Protein AF-S1PK53-F1 (afdb_monomer_lite)

Organism: NCBI:txid1181728

Structure (mmCIF, N/CA/C/O backbone):
data_AF-S1PK53-F1
#
_entry.id   AF-S1PK53-F1
#
loop_
_atom_site.group_PDB
_atom_site.id
_atom_site.type_symbol
_atom_site.label_atom_id
_atom_site.label_alt_id
_atom_site.label_comp_id
_atom_site.label_asym_id
_atom_site.label_entity_id
_atom_site.label_seq_id
_atom_site.pdbx_PDB_ins_code
_atom_site.Cartn_x
_atom_site.Cartn_y
_atom_site.Cartn_z
_atom_site.occupancy
_atom_site.B_iso_or_equiv
_atom_site.auth_seq_id
_atom_site.auth_comp_id
_atom_site.auth_asym_id
_atom_site.auth_atom_id
_atom_site.pdbx_PDB_model_num
ATOM 1 N N . MET A 1 1 ? 10.524 -10.193 3.933 1.00 47.81 1 MET A N 1
ATOM 2 C CA . MET A 1 1 ? 9.452 -10.862 4.706 1.00 47.81 1 MET A CA 1
ATOM 3 C C . MET A 1 1 ? 9.135 -10.209 6.056 1.00 47.81 1 MET A C 1
ATOM 5 O O . MET A 1 1 ? 7.960 -9.997 6.305 1.00 47.81 1 MET A O 1
ATOM 9 N N . HIS A 1 2 ? 10.106 -9.825 6.901 1.00 53.47 2 HIS A N 1
ATOM 10 C CA . HIS A 1 2 ? 9.818 -9.292 8.254 1.00 53.47 2 HIS A CA 1
ATOM 11 C C . HIS A 1 2 ? 8.868 -8.075 8.320 1.00 53.47 2 HIS A C 1
ATOM 13 O O . HIS A 1 2 ? 8.019 -8.019 9.203 1.00 53.47 2 HIS A O 1
ATOM 19 N N . ASN A 1 3 ? 8.934 -7.139 7.364 1.00 61.03 3 ASN A N 1
ATOM 20 C CA . ASN A 1 3 ? 8.052 -5.959 7.367 1.00 61.03 3 ASN A CA 1
ATOM 21 C C . ASN A 1 3 ? 6.576 -6.274 7.061 1.00 61.03 3 ASN A C 1
ATOM 23 O O . ASN A 1 3 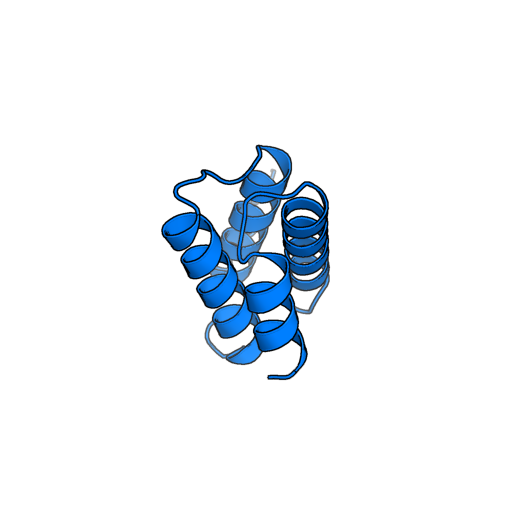? 5.706 -5.486 7.412 1.00 61.03 3 ASN A O 1
ATOM 27 N N . LEU A 1 4 ? 6.285 -7.405 6.409 1.00 65.44 4 LEU A N 1
ATOM 28 C CA . LEU A 1 4 ? 4.927 -7.760 5.982 1.00 65.44 4 LEU A CA 1
ATOM 29 C C . LEU A 1 4 ? 4.101 -8.359 7.123 1.00 65.44 4 LEU A C 1
ATOM 31 O O . LEU A 1 4 ? 2.965 -7.949 7.330 1.00 65.44 4 LEU A O 1
ATOM 35 N N . ILE A 1 5 ? 4.702 -9.260 7.904 1.00 70.19 5 ILE A N 1
ATOM 36 C CA . ILE A 1 5 ? 4.067 -9.867 9.086 1.00 70.19 5 ILE A CA 1
ATOM 37 C C . ILE A 1 5 ? 3.734 -8.785 10.122 1.00 70.19 5 ILE A C 1
ATOM 39 O O . ILE A 1 5 ? 2.662 -8.792 10.722 1.00 70.19 5 ILE A O 1
ATOM 43 N N . LEU A 1 6 ? 4.633 -7.811 10.293 1.00 70.94 6 LEU A N 1
ATOM 44 C CA . LEU A 1 6 ? 4.400 -6.674 11.179 1.00 70.94 6 LEU A CA 1
ATOM 45 C C . LEU A 1 6 ? 3.199 -5.834 10.714 1.00 70.94 6 LEU A C 1
ATOM 47 O O . LEU A 1 6 ? 2.369 -5.448 11.534 1.00 70.94 6 LEU A O 1
ATOM 51 N N . LEU A 1 7 ? 3.085 -5.581 9.406 1.00 71.75 7 LEU A N 1
ATOM 52 C CA . LEU A 1 7 ? 1.994 -4.790 8.842 1.00 71.75 7 LEU A CA 1
ATOM 53 C C . LEU A 1 7 ? 0.641 -5.501 8.989 1.00 71.75 7 LEU A C 1
ATOM 55 O O . LEU A 1 7 ? -0.329 -4.861 9.381 1.00 71.75 7 LEU A O 1
ATOM 59 N N . GLU A 1 8 ? 0.576 -6.814 8.747 1.00 73.25 8 GLU A N 1
ATOM 60 C CA . GLU A 1 8 ? -0.650 -7.592 8.976 1.00 73.25 8 GLU A CA 1
ATOM 61 C C . GLU A 1 8 ? -1.078 -7.581 10.454 1.00 73.25 8 GLU A C 1
ATOM 63 O O . GLU A 1 8 ? -2.264 -7.414 10.735 1.00 73.25 8 GLU A O 1
ATOM 68 N N . ASN A 1 9 ? -0.132 -7.677 11.396 1.00 77.19 9 ASN A N 1
ATOM 69 C CA . ASN A 1 9 ? -0.431 -7.631 12.832 1.00 77.19 9 ASN A CA 1
ATOM 70 C C . ASN A 1 9 ? -0.923 -6.250 13.294 1.00 77.19 9 ASN A C 1
ATOM 72 O O . ASN A 1 9 ? -1.878 -6.154 14.062 1.00 77.19 9 ASN A O 1
ATOM 76 N N . ILE A 1 10 ? -0.311 -5.165 12.810 1.00 78.75 10 ILE A N 1
ATOM 77 C CA . ILE A 1 10 ? -0.753 -3.795 13.129 1.00 78.75 10 ILE A CA 1
ATOM 78 C C . ILE A 1 10 ? -2.136 -3.518 12.517 1.00 78.75 10 ILE A C 1
ATOM 80 O O . ILE A 1 10 ? -2.948 -2.792 13.093 1.00 78.75 10 ILE A O 1
ATOM 84 N N . CYS A 1 11 ? -2.418 -4.118 11.362 1.00 84.25 11 CYS A N 1
ATOM 85 C CA . CYS A 1 11 ? -3.654 -3.943 10.612 1.00 84.25 11 CYS A CA 1
ATOM 86 C C . CYS A 1 11 ? -4.696 -5.049 10.843 1.00 84.25 11 CYS A C 1
ATOM 88 O O . CYS A 1 11 ? -5.537 -5.278 9.975 1.00 84.25 11 CYS A O 1
ATOM 90 N N . MET A 1 12 ? -4.700 -5.708 12.010 1.00 80.06 12 MET A N 1
ATOM 91 C CA . MET A 1 12 ? -5.794 -6.620 12.388 1.00 80.06 12 MET A CA 1
ATOM 92 C C . MET A 1 12 ? -7.139 -5.892 12.541 1.00 80.06 12 MET A C 1
ATOM 94 O O . MET A 1 12 ? -8.194 -6.489 12.347 1.00 80.06 12 MET A O 1
ATOM 98 N N . GLN A 1 13 ? -7.104 -4.602 12.882 1.00 76.06 13 GLN A N 1
ATOM 99 C CA . GLN A 1 13 ? -8.267 -3.718 12.951 1.00 76.06 13 GLN A CA 1
ATOM 100 C C . GLN A 1 13 ? -7.945 -2.378 12.284 1.00 76.06 13 GLN A C 1
ATOM 102 O O . GLN A 1 13 ? -6.781 -1.996 12.133 1.00 76.06 13 GLN A O 1
ATOM 107 N N . LYS A 1 14 ? -8.988 -1.628 11.913 1.00 79.56 14 LYS A N 1
ATOM 108 C CA . LYS A 1 14 ? -8.845 -0.282 11.350 1.00 79.56 14 LYS A CA 1
ATOM 109 C C . LYS A 1 14 ? -8.434 0.712 12.444 1.00 79.56 14 LYS A C 1
ATOM 111 O O . LYS A 1 14 ? -9.280 1.364 13.050 1.00 79.56 14 LYS A O 1
ATOM 116 N N . THR A 1 15 ? -7.132 0.845 12.675 1.00 85.00 15 THR A N 1
ATOM 117 C CA . THR A 1 15 ? -6.554 1.815 13.616 1.00 85.00 15 THR A CA 1
ATOM 118 C C . THR A 1 15 ? -5.824 2.937 12.878 1.00 85.00 15 THR A C 1
ATOM 120 O O . THR A 1 15 ? -5.354 2.761 11.752 1.00 85.00 15 THR A O 1
ATOM 123 N N . ALA A 1 16 ? -5.676 4.098 13.525 1.00 84.88 16 ALA A N 1
ATOM 124 C CA . ALA A 1 16 ? -4.856 5.190 12.991 1.00 84.88 16 ALA A CA 1
ATOM 125 C C . ALA A 1 16 ? -3.397 4.748 12.763 1.00 84.88 16 ALA A C 1
ATOM 127 O O . ALA A 1 16 ? -2.771 5.137 11.780 1.00 84.88 16 ALA A O 1
ATOM 128 N N . GLN A 1 17 ? -2.882 3.871 13.632 1.00 86.56 17 GLN A N 1
ATOM 129 C CA . GLN A 1 17 ? -1.545 3.298 13.508 1.00 86.56 17 GLN A CA 1
ATOM 130 C C . GLN A 1 17 ? -1.408 2.437 12.245 1.00 86.56 17 GLN A C 1
ATOM 132 O O . GLN A 1 17 ? -0.443 2.605 11.501 1.00 86.56 17 GLN A O 1
ATOM 137 N N . CYS A 1 18 ? -2.390 1.580 11.948 1.00 87.88 18 CYS A N 1
ATOM 138 C CA . CYS A 1 18 ? -2.421 0.812 10.703 1.00 87.88 18 CYS A CA 1
ATOM 139 C C . CYS A 1 18 ? -2.380 1.728 9.469 1.00 87.88 18 CYS A C 1
ATOM 141 O O . CYS A 1 18 ? -1.518 1.560 8.605 1.00 87.88 18 CYS A O 1
ATOM 143 N N . MET A 1 19 ? -3.238 2.752 9.413 1.00 87.50 19 MET A N 1
ATOM 144 C CA . MET A 1 19 ? -3.291 3.665 8.261 1.00 87.50 19 MET A CA 1
ATOM 145 C C . MET A 1 19 ? -1.993 4.472 8.096 1.00 87.50 19 MET A C 1
ATOM 147 O O . MET A 1 19 ? -1.520 4.676 6.972 1.00 87.50 19 MET A O 1
ATOM 151 N N . ALA A 1 20 ? -1.358 4.876 9.200 1.00 88.12 20 ALA A N 1
ATOM 152 C CA . ALA A 1 20 ? -0.056 5.536 9.175 1.00 88.12 20 ALA A CA 1
ATOM 153 C C . ALA A 1 20 ? 1.048 4.611 8.631 1.00 88.12 20 ALA A C 1
ATOM 155 O O . ALA A 1 20 ? 1.831 5.028 7.776 1.00 88.12 20 ALA A O 1
ATOM 156 N N . HIS A 1 21 ? 1.077 3.343 9.052 1.00 87.88 21 HIS A N 1
ATOM 157 C CA . HIS A 1 21 ? 2.046 2.358 8.563 1.00 87.88 21 HIS A CA 1
ATOM 158 C C . HIS A 1 21 ? 1.850 2.002 7.086 1.00 87.88 21 HIS A C 1
ATOM 160 O O . HIS A 1 21 ? 2.837 1.860 6.357 1.00 87.88 21 HIS A O 1
ATOM 166 N N . ILE A 1 22 ? 0.603 1.910 6.618 1.00 89.44 22 ILE A N 1
ATOM 167 C CA . ILE A 1 22 ? 0.312 1.730 5.192 1.00 89.44 22 ILE A CA 1
ATOM 168 C C . ILE A 1 22 ? 0.838 2.934 4.402 1.00 89.44 22 ILE A C 1
ATOM 170 O O . ILE A 1 22 ? 1.575 2.762 3.433 1.00 89.44 22 ILE A O 1
ATOM 174 N N . THR A 1 23 ? 0.543 4.155 4.857 1.00 90.38 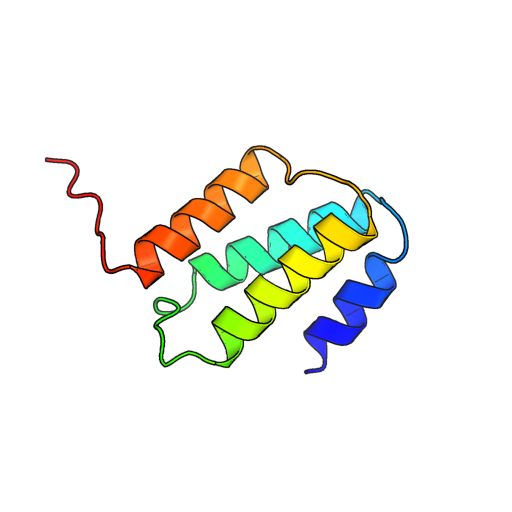23 THR A N 1
ATOM 175 C CA . THR A 1 23 ? 1.019 5.393 4.216 1.00 90.38 23 THR A CA 1
ATOM 176 C C . THR A 1 23 ? 2.544 5.472 4.177 1.00 90.38 23 THR A C 1
ATOM 178 O O . THR A 1 23 ? 3.120 5.837 3.153 1.00 90.38 23 THR A O 1
ATOM 181 N N . PHE A 1 24 ? 3.218 5.121 5.274 1.00 89.06 24 PHE A N 1
ATOM 182 C CA . PHE A 1 2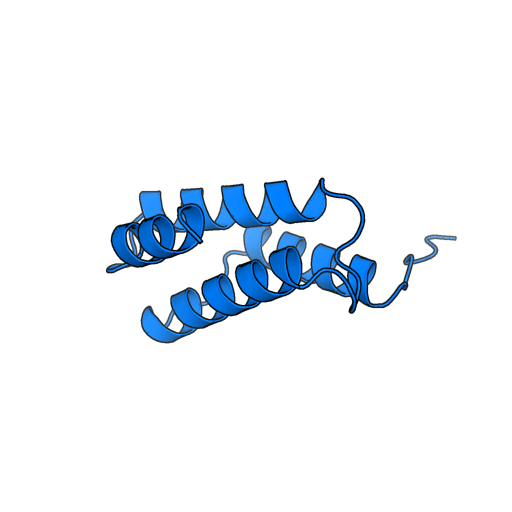4 ? 4.678 5.068 5.335 1.00 89.06 24 PHE A CA 1
ATOM 183 C C . PHE A 1 24 ? 5.246 4.066 4.324 1.00 89.06 24 PHE A C 1
ATOM 185 O O . PHE A 1 24 ? 6.168 4.390 3.577 1.00 89.06 24 PHE A O 1
ATOM 192 N N . THR A 1 25 ? 4.662 2.868 4.261 1.00 87.56 25 THR A N 1
ATOM 193 C CA . THR A 1 25 ? 5.108 1.811 3.347 1.00 87.56 25 THR A CA 1
ATOM 194 C C . THR A 1 25 ? 4.929 2.229 1.888 1.00 87.56 25 THR A C 1
ATOM 196 O O . THR A 1 25 ? 5.870 2.104 1.109 1.00 87.56 25 THR A O 1
ATOM 199 N N . LEU A 1 26 ? 3.772 2.797 1.531 1.00 88.88 26 LEU A N 1
ATOM 200 C CA . LEU A 1 26 ? 3.505 3.316 0.186 1.00 88.88 26 LEU A CA 1
ATOM 201 C C . LEU A 1 26 ? 4.494 4.421 -0.214 1.00 88.88 26 LEU A C 1
ATOM 203 O O . LEU A 1 26 ? 5.058 4.361 -1.301 1.00 88.88 26 LEU A O 1
ATOM 207 N N . ASN A 1 27 ? 4.778 5.381 0.675 1.00 88.81 27 ASN A N 1
ATOM 208 C CA . ASN A 1 27 ? 5.786 6.415 0.404 1.00 88.81 27 ASN A CA 1
ATOM 209 C C . ASN A 1 27 ? 7.172 5.807 0.162 1.00 88.81 27 ASN A C 1
ATOM 211 O O . ASN A 1 27 ? 7.849 6.154 -0.804 1.00 88.81 27 ASN A O 1
ATOM 215 N N . LYS A 1 28 ? 7.591 4.859 1.006 1.00 86.25 28 LYS A N 1
ATOM 216 C CA . LYS A 1 28 ? 8.892 4.198 0.854 1.00 86.25 28 LYS A CA 1
ATOM 217 C C . LYS A 1 28 ? 9.010 3.460 -0.482 1.00 86.25 28 LYS A C 1
ATOM 219 O O . LYS A 1 28 ? 10.093 3.410 -1.063 1.00 86.25 28 LYS A O 1
ATOM 224 N N . LEU A 1 29 ? 7.918 2.864 -0.955 1.00 84.19 29 LEU A N 1
ATOM 225 C CA . LEU A 1 29 ? 7.860 2.231 -2.268 1.00 84.19 29 LEU A CA 1
ATOM 226 C C . LEU A 1 29 ? 8.022 3.266 -3.390 1.00 84.19 29 LEU A C 1
ATOM 228 O O . LEU A 1 29 ? 8.811 3.034 -4.297 1.00 84.19 29 LEU A O 1
ATOM 232 N N . THR A 1 30 ? 7.374 4.434 -3.292 1.00 81.25 30 THR A N 1
ATOM 233 C CA . THR A 1 30 ? 7.474 5.483 -4.330 1.00 81.25 30 THR A CA 1
ATOM 234 C C . THR A 1 30 ? 8.861 6.117 -4.438 1.00 81.25 30 THR A C 1
ATOM 236 O O . THR A 1 30 ? 9.189 6.688 -5.475 1.00 81.25 30 THR A O 1
ATOM 239 N N . THR A 1 31 ? 9.670 6.036 -3.375 1.00 79.75 31 THR A N 1
ATOM 240 C CA . THR A 1 31 ? 11.034 6.590 -3.327 1.00 79.75 31 THR A CA 1
ATOM 241 C C . THR A 1 31 ? 12.125 5.595 -3.727 1.00 79.75 31 THR A C 1
ATOM 243 O O . THR A 1 31 ? 13.292 5.970 -3.808 1.00 79.75 31 THR A O 1
ATOM 246 N N . GLN A 1 32 ? 11.782 4.318 -3.906 1.00 70.88 32 GLN A N 1
ATOM 247 C CA . GLN A 1 32 ? 12.727 3.305 -4.379 1.00 70.88 32 GLN A CA 1
ATOM 248 C C . GLN A 1 32 ? 12.860 3.369 -5.910 1.00 70.88 32 GLN A C 1
ATOM 250 O O . GLN A 1 32 ? 11.963 3.891 -6.574 1.00 70.88 32 GLN A O 1
ATOM 255 N N . PRO A 1 33 ? 13.969 2.865 -6.492 1.00 65.12 33 PRO A N 1
ATOM 256 C CA . PRO A 1 33 ? 14.076 2.696 -7.940 1.00 65.12 33 PRO A CA 1
ATOM 257 C C . PRO A 1 33 ? 12.835 1.963 -8.450 1.00 65.12 33 PRO A C 1
ATOM 259 O O . PRO A 1 33 ? 12.436 0.982 -7.826 1.00 65.12 33 PRO A O 1
ATOM 262 N N . ALA A 1 34 ? 12.225 2.480 -9.523 1.00 62.88 34 ALA A N 1
ATOM 263 C CA . ALA A 1 34 ? 10.871 2.130 -9.956 1.00 62.88 34 ALA A CA 1
ATOM 264 C C . ALA A 1 34 ? 10.555 0.638 -9.782 1.00 62.88 34 ALA A C 1
ATOM 266 O O . ALA A 1 34 ? 11.306 -0.217 -10.262 1.00 62.88 34 ALA A O 1
ATOM 267 N N . ILE A 1 35 ? 9.425 0.339 -9.129 1.00 64.44 35 ILE A N 1
ATOM 268 C CA . ILE A 1 35 ? 8.908 -1.028 -9.040 1.00 64.44 35 ILE A CA 1
ATOM 269 C C . ILE A 1 35 ? 8.624 -1.488 -10.467 1.00 64.44 35 ILE A C 1
ATOM 271 O O . ILE A 1 35 ? 7.619 -1.137 -11.074 1.00 64.44 35 ILE A O 1
ATOM 275 N N . THR A 1 36 ? 9.541 -2.255 -11.039 1.00 63.75 36 THR A N 1
ATOM 276 C CA . THR A 1 36 ? 9.352 -2.845 -12.364 1.00 63.75 36 THR A CA 1
ATOM 277 C C . THR A 1 36 ? 8.674 -4.203 -12.225 1.00 63.75 36 THR A C 1
ATOM 279 O O . THR A 1 36 ? 8.640 -4.796 -11.147 1.00 63.75 36 THR A O 1
ATOM 282 N N . LYS A 1 37 ? 8.224 -4.790 -13.341 1.00 60.25 37 LYS A N 1
ATOM 283 C CA . LYS A 1 37 ? 7.793 -6.204 -13.375 1.00 60.25 37 LYS A CA 1
ATOM 284 C C . LYS A 1 37 ? 8.847 -7.187 -12.830 1.00 60.25 37 LYS A C 1
ATOM 286 O O . LYS A 1 37 ? 8.498 -8.315 -12.502 1.00 60.25 37 LYS A O 1
ATOM 291 N N . LYS A 1 38 ? 10.124 -6.785 -12.761 1.00 58.19 38 LYS A N 1
ATOM 292 C CA . LYS A 1 38 ? 11.231 -7.593 -12.225 1.00 58.19 38 LYS A CA 1
ATOM 293 C C . LYS A 1 38 ? 11.467 -7.377 -10.725 1.00 58.19 38 LYS A C 1
ATOM 295 O O . LYS A 1 38 ? 12.145 -8.194 -10.107 1.00 58.19 38 LYS A O 1
ATOM 300 N N . ASP A 1 39 ? 10.909 -6.317 -10.136 1.00 66.94 39 ASP A N 1
ATOM 301 C CA . ASP A 1 39 ? 10.998 -6.054 -8.699 1.00 66.94 39 ASP A CA 1
ATOM 302 C C . ASP A 1 39 ? 9.939 -6.866 -7.944 1.00 66.94 39 ASP A C 1
ATOM 304 O O . ASP A 1 39 ? 8.836 -6.408 -7.637 1.00 66.94 39 ASP A O 1
ATOM 308 N N . SER A 1 40 ? 10.271 -8.128 -7.679 1.00 68.00 40 SER A N 1
ATOM 309 C CA . SER A 1 40 ? 9.406 -9.043 -6.929 1.00 68.00 40 SER A CA 1
ATOM 310 C C . SER A 1 40 ? 9.069 -8.524 -5.527 1.00 68.00 40 SER A C 1
ATOM 312 O O . SER A 1 40 ? 7.963 -8.756 -5.049 1.00 68.00 40 SER A O 1
ATOM 314 N N . VAL A 1 41 ? 9.973 -7.778 -4.884 1.00 73.31 41 VAL A N 1
ATOM 315 C CA . VAL A 1 41 ? 9.791 -7.314 -3.503 1.00 73.31 41 VAL A CA 1
ATOM 316 C C . VAL A 1 41 ? 8.823 -6.137 -3.448 1.00 73.31 41 VAL A C 1
ATOM 318 O O . VAL A 1 41 ? 7.891 -6.168 -2.645 1.00 73.31 41 VAL A O 1
ATOM 321 N N . GLY A 1 42 ? 8.997 -5.129 -4.306 1.00 75.94 42 GLY A N 1
ATOM 322 C CA . GLY A 1 42 ? 8.080 -3.990 -4.377 1.00 75.94 42 GLY A CA 1
ATOM 323 C C . GLY A 1 42 ? 6.648 -4.413 -4.728 1.00 75.94 42 GLY A C 1
ATOM 324 O O . GLY A 1 42 ? 5.692 -3.991 -4.072 1.00 75.94 42 GLY A O 1
ATOM 325 N N . ASN A 1 43 ? 6.501 -5.322 -5.700 1.00 77.38 43 ASN A N 1
ATOM 326 C CA . ASN A 1 43 ? 5.199 -5.856 -6.111 1.00 77.38 43 ASN A CA 1
ATOM 327 C C . ASN A 1 43 ? 4.524 -6.684 -5.004 1.00 77.38 43 ASN A C 1
ATOM 329 O O . ASN A 1 43 ? 3.329 -6.517 -4.754 1.00 77.38 43 ASN A O 1
ATOM 333 N N . GLU A 1 44 ? 5.282 -7.530 -4.298 1.00 81.94 44 GLU A N 1
ATOM 334 C CA . GLU A 1 44 ? 4.783 -8.281 -3.140 1.00 81.94 44 GLU A CA 1
ATOM 335 C C . GLU A 1 44 ? 4.271 -7.321 -2.056 1.00 81.94 44 GLU A C 1
ATOM 337 O O . GLU A 1 44 ? 3.178 -7.503 -1.525 1.00 81.94 44 GLU A O 1
ATOM 342 N N . GLN A 1 45 ? 5.012 -6.250 -1.751 1.00 82.25 45 GLN A N 1
ATOM 343 C CA . GLN A 1 45 ? 4.590 -5.277 -0.742 1.00 82.25 45 GLN A CA 1
ATOM 344 C C . GLN A 1 45 ? 3.290 -4.559 -1.119 1.00 82.25 45 GLN A C 1
ATOM 346 O O . GLN A 1 45 ? 2.408 -4.417 -0.268 1.00 82.25 45 GLN A O 1
ATOM 351 N N . LEU A 1 46 ? 3.137 -4.155 -2.382 1.00 85.06 46 LEU A N 1
ATOM 352 C CA . LEU A 1 46 ? 1.908 -3.527 -2.866 1.00 85.06 46 LEU A CA 1
ATOM 353 C C . LEU A 1 46 ? 0.712 -4.494 -2.808 1.00 85.06 46 LEU A C 1
ATOM 355 O O . LEU A 1 46 ? -0.377 -4.110 -2.373 1.00 85.06 46 LEU A O 1
ATOM 359 N N . TYR A 1 47 ? 0.924 -5.763 -3.166 1.00 85.12 47 TYR A N 1
ATOM 360 C CA . TYR A 1 47 ? -0.104 -6.802 -3.089 1.00 85.12 47 TYR A CA 1
ATOM 361 C C . TYR A 1 47 ? -0.597 -7.034 -1.653 1.00 85.12 47 TYR A C 1
ATOM 363 O O . TYR A 1 47 ? -1.805 -7.091 -1.405 1.00 85.12 47 TYR A O 1
ATOM 371 N N . GLN A 1 48 ? 0.314 -7.107 -0.680 1.00 84.69 48 GLN A N 1
ATOM 372 C CA . GLN A 1 48 ? -0.062 -7.299 0.725 1.00 84.69 48 GLN A CA 1
ATOM 373 C C . GLN A 1 48 ? -0.838 -6.097 1.284 1.00 84.69 48 GLN A C 1
ATOM 375 O O . GLN A 1 48 ? -1.802 -6.287 2.025 1.00 84.69 48 GLN A O 1
ATOM 380 N N . ILE A 1 49 ? -0.497 -4.868 0.878 1.00 88.62 49 ILE A N 1
ATOM 381 C CA . ILE A 1 49 ? -1.287 -3.673 1.220 1.00 88.62 49 ILE A CA 1
ATOM 382 C C . ILE A 1 49 ? -2.716 -3.791 0.664 1.00 88.62 49 ILE A C 1
ATOM 384 O O . ILE A 1 49 ? -3.680 -3.537 1.387 1.00 88.62 49 ILE A O 1
ATOM 388 N N . GLY A 1 50 ? -2.871 -4.244 -0.584 1.00 88.75 50 GLY A N 1
ATOM 389 C CA . GLY A 1 50 ? -4.184 -4.505 -1.185 1.00 88.75 50 GLY A CA 1
ATOM 390 C C . GLY A 1 50 ? -5.015 -5.518 -0.389 1.00 88.75 50 GLY A C 1
ATOM 391 O O . GLY A 1 50 ? -6.191 -5.280 -0.104 1.00 88.75 50 GLY A O 1
ATOM 392 N N . LYS A 1 51 ? -4.391 -6.618 0.053 1.00 89.44 51 LYS A N 1
ATOM 393 C CA . LYS A 1 51 ? -5.040 -7.615 0.919 1.00 89.44 51 LYS A CA 1
ATOM 394 C C . LYS A 1 51 ? -5.500 -7.030 2.254 1.00 89.44 51 LYS A C 1
ATOM 396 O O . LYS A 1 51 ? -6.562 -7.417 2.737 1.00 89.44 51 LYS A O 1
ATOM 401 N N . ILE A 1 52 ? -4.726 -6.124 2.851 1.00 88.56 52 ILE A N 1
ATOM 402 C CA . ILE A 1 52 ? -5.089 -5.470 4.114 1.00 88.56 52 ILE A CA 1
ATOM 403 C C . ILE A 1 52 ? -6.336 -4.603 3.934 1.00 88.56 52 ILE A C 1
ATOM 405 O O . ILE A 1 52 ? -7.281 -4.747 4.707 1.00 88.56 52 ILE A O 1
ATOM 409 N N . TYR A 1 53 ? -6.383 -3.764 2.895 1.00 90.19 53 TYR A N 1
ATOM 410 C CA . TYR A 1 53 ? -7.577 -2.962 2.601 1.00 90.19 53 TYR A CA 1
ATOM 411 C C . TYR A 1 53 ? -8.821 -3.834 2.425 1.00 90.19 53 TYR A C 1
ATOM 413 O O . TYR A 1 53 ? -9.866 -3.547 3.010 1.00 90.19 53 TYR A O 1
ATOM 421 N N . HIS A 1 54 ? -8.685 -4.932 1.677 1.00 89.44 54 HIS A N 1
ATOM 422 C CA . HIS A 1 54 ? -9.771 -5.879 1.463 1.00 89.44 54 HIS A CA 1
ATOM 423 C C . HIS A 1 54 ? -10.233 -6.544 2.769 1.00 89.44 54 HIS A C 1
ATOM 425 O O . HIS A 1 54 ? -11.424 -6.517 3.068 1.00 89.44 54 HIS A O 1
ATOM 431 N N . LYS A 1 55 ? -9.306 -7.078 3.583 1.00 88.12 55 LYS A N 1
ATOM 432 C CA . LYS A 1 55 ? -9.617 -7.693 4.889 1.00 88.12 55 LYS A CA 1
ATOM 433 C C . LYS A 1 55 ? -10.320 -6.721 5.837 1.00 88.12 55 LYS A C 1
ATOM 435 O O . LYS A 1 55 ? -11.235 -7.119 6.548 1.00 88.12 55 LYS A O 1
ATOM 440 N N . LEU A 1 56 ? -9.891 -5.461 5.852 1.00 86.75 56 LEU A N 1
ATOM 441 C CA . LEU A 1 56 ? -10.475 -4.426 6.703 1.00 86.75 56 LEU A CA 1
ATOM 442 C C . LEU A 1 56 ? -11.799 -3.872 6.157 1.00 86.75 56 LEU A C 1
ATOM 444 O O . LEU A 1 56 ? -12.479 -3.137 6.870 1.00 86.75 56 LEU A O 1
ATOM 448 N N . GLY A 1 57 ? -12.165 -4.181 4.908 1.00 88.88 57 GLY A N 1
ATOM 449 C CA . GLY A 1 57 ? -13.351 -3.627 4.254 1.00 88.88 57 GLY A CA 1
ATOM 450 C C . GLY A 1 57 ? -13.280 -2.109 4.062 1.00 88.88 57 GLY A C 1
ATOM 451 O O . GLY A 1 57 ? -14.311 -1.438 4.039 1.00 88.88 57 GLY A O 1
ATOM 452 N N . VAL A 1 58 ? -12.071 -1.544 3.960 1.00 88.56 58 VAL A N 1
ATOM 453 C CA . VAL A 1 58 ? -11.857 -0.095 3.844 1.00 88.56 58 VAL A CA 1
ATOM 454 C C . VAL A 1 58 ? -11.240 0.266 2.503 1.00 88.56 58 VAL A C 1
ATOM 456 O O . VAL A 1 58 ? -10.472 -0.493 1.917 1.00 88.56 58 VAL A O 1
ATOM 459 N N . LYS A 1 59 ? -11.561 1.469 2.029 1.00 89.81 59 LYS A N 1
ATOM 460 C CA . LYS A 1 59 ? -10.899 2.066 0.869 1.00 89.81 59 LYS A CA 1
ATOM 461 C C . LYS A 1 59 ? -9.638 2.822 1.314 1.00 89.81 59 LYS A C 1
ATOM 463 O O . LYS A 1 59 ? -9.625 3.321 2.444 1.00 89.81 59 LYS A O 1
ATOM 468 N N . PRO A 1 60 ? -8.617 2.941 0.446 1.00 89.19 60 PRO A N 1
ATOM 469 C CA . PRO A 1 60 ? -7.477 3.815 0.694 1.00 89.19 60 PRO A CA 1
ATOM 470 C C . PRO A 1 60 ? -7.934 5.260 0.906 1.00 89.19 60 PRO A C 1
ATOM 472 O O . PRO A 1 60 ? -8.864 5.735 0.251 1.00 89.19 60 PRO A O 1
ATOM 475 N N . GLU A 1 61 ? -7.260 5.980 1.795 1.00 91.19 61 GLU A N 1
ATOM 476 C CA . GLU A 1 61 ? -7.433 7.426 1.920 1.00 91.19 61 GLU A CA 1
ATOM 477 C C . GLU A 1 61 ? -6.933 8.141 0.655 1.00 91.19 61 GLU A C 1
ATOM 479 O O . GLU A 1 61 ? -6.055 7.614 -0.032 1.00 91.19 61 GLU A O 1
ATOM 484 N N . PRO A 1 62 ? -7.397 9.368 0.350 1.00 92.12 62 PRO A N 1
ATOM 485 C CA . PRO A 1 62 ? -7.006 10.076 -0.873 1.00 92.12 62 PRO A CA 1
ATOM 486 C C . PRO A 1 62 ? -5.487 10.172 -1.076 1.00 92.12 62 PRO A C 1
ATOM 488 O O . PRO A 1 62 ? -4.984 9.943 -2.174 1.00 92.12 62 PRO A O 1
ATOM 491 N N . LYS A 1 63 ? -4.734 10.425 0.004 1.00 90.56 63 LYS A N 1
ATOM 492 C CA . LYS A 1 63 ? -3.265 10.454 -0.032 1.00 90.56 63 LYS A CA 1
ATOM 493 C C . LYS A 1 63 ? -2.667 9.085 -0.367 1.00 90.56 63 LYS A C 1
ATOM 495 O O . LYS A 1 63 ? -1.715 9.002 -1.133 1.00 90.56 63 LYS A O 1
ATOM 500 N N . GLN A 1 64 ? -3.215 8.014 0.203 1.00 91.81 64 GLN A N 1
ATOM 501 C CA . GLN A 1 64 ? -2.765 6.648 -0.067 1.00 91.81 64 GLN A CA 1
ATOM 502 C C . GLN A 1 64 ? -3.100 6.240 -1.504 1.00 91.81 64 GLN A C 1
ATOM 504 O O . GLN A 1 64 ? -2.267 5.638 -2.172 1.00 91.81 64 GLN A O 1
ATOM 509 N N . GLN A 1 65 ? -4.281 6.620 -1.997 1.00 91.56 65 GLN A N 1
ATOM 510 C CA . GLN A 1 65 ? -4.699 6.387 -3.376 1.00 91.56 65 GLN A CA 1
ATOM 511 C C . GLN A 1 65 ? -3.756 7.068 -4.374 1.00 91.56 65 GLN A C 1
ATOM 513 O O . GLN A 1 65 ? -3.362 6.440 -5.352 1.00 91.56 65 GLN A O 1
ATOM 518 N N . ALA A 1 66 ? -3.346 8.313 -4.107 1.00 91.56 66 ALA A N 1
ATOM 519 C CA . ALA A 1 66 ? -2.378 9.022 -4.943 1.00 91.56 66 ALA A CA 1
ATOM 520 C C . ALA A 1 66 ? -1.026 8.291 -5.003 1.00 91.56 66 ALA A C 1
ATOM 522 O O . ALA A 1 66 ? -0.477 8.110 -6.085 1.00 91.56 66 ALA A O 1
ATOM 523 N N . LEU A 1 67 ? -0.527 7.799 -3.863 1.00 91.12 67 LEU A N 1
ATOM 524 C CA . LEU A 1 67 ? 0.720 7.025 -3.817 1.00 91.12 67 LEU A CA 1
ATOM 525 C C . LEU A 1 67 ? 0.608 5.706 -4.589 1.00 91.12 67 LEU A C 1
ATOM 527 O O . LEU A 1 67 ? 1.517 5.358 -5.334 1.00 91.12 67 LEU A O 1
ATOM 531 N N . ILE A 1 68 ? -0.507 4.985 -4.439 1.00 89.31 68 ILE A N 1
ATOM 532 C CA . ILE A 1 68 ? -0.768 3.750 -5.193 1.00 89.31 68 ILE A CA 1
ATOM 533 C C . ILE A 1 68 ? -0.772 4.039 -6.697 1.00 89.31 68 ILE A C 1
ATOM 535 O O . ILE A 1 68 ? -0.159 3.290 -7.453 1.00 89.31 68 ILE A O 1
ATOM 539 N N . GLN A 1 69 ? -1.409 5.131 -7.130 1.00 87.69 69 GLN A N 1
ATOM 540 C CA . GLN A 1 69 ? -1.419 5.525 -8.538 1.00 87.69 69 GLN A CA 1
ATOM 541 C C . GLN A 1 69 ? -0.006 5.823 -9.048 1.00 87.69 69 GLN A C 1
ATOM 543 O O . GLN A 1 69 ? 0.393 5.270 -10.068 1.00 87.69 69 GLN A O 1
ATOM 548 N N . SER A 1 70 ? 0.791 6.595 -8.301 1.00 87.06 70 SER A N 1
ATOM 549 C CA . SER A 1 70 ? 2.182 6.876 -8.674 1.00 87.06 70 SER A CA 1
ATOM 550 C C . SER A 1 70 ? 3.023 5.605 -8.825 1.00 87.06 70 SER A C 1
ATOM 552 O O . SER A 1 70 ? 3.860 5.536 -9.719 1.00 87.06 70 SER A O 1
ATOM 554 N N . LEU A 1 71 ? 2.794 4.584 -7.991 1.00 85.00 71 LEU A N 1
ATOM 555 C CA . LEU A 1 71 ? 3.468 3.288 -8.125 1.00 85.00 71 LEU A CA 1
ATOM 556 C C . LEU A 1 71 ? 3.073 2.560 -9.415 1.00 85.00 71 LEU A C 1
ATOM 558 O O . LEU A 1 71 ? 3.940 1.988 -10.074 1.00 85.00 71 LEU A O 1
ATOM 562 N N . TYR A 1 72 ? 1.793 2.594 -9.796 1.00 82.06 72 TYR A N 1
ATOM 563 C CA . TYR A 1 72 ? 1.343 2.017 -11.064 1.00 82.06 72 TYR A CA 1
ATOM 564 C C . TYR A 1 72 ? 1.922 2.754 -12.273 1.00 82.06 72 TYR A C 1
ATOM 566 O O . TYR A 1 72 ? 2.389 2.093 -13.198 1.00 82.06 72 TYR A O 1
ATOM 574 N N . ASP A 1 73 ? 1.957 4.087 -12.242 1.00 82.44 73 ASP A N 1
ATOM 575 C CA . ASP A 1 73 ? 2.498 4.911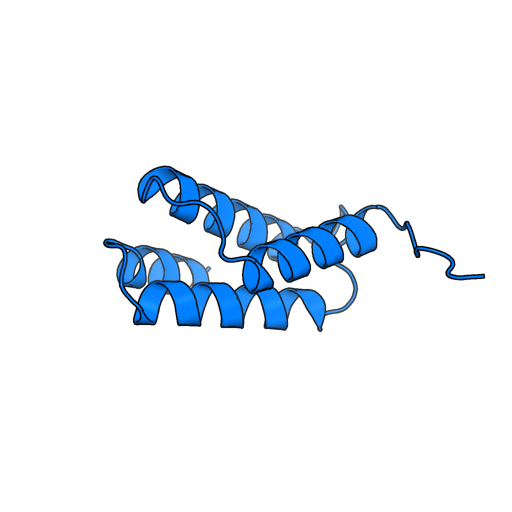 -13.330 1.00 82.44 73 ASP A CA 1
ATOM 576 C C . ASP A 1 73 ? 4.011 4.673 -13.514 1.00 82.44 73 ASP A C 1
ATOM 578 O O . ASP A 1 73 ? 4.511 4.522 -14.632 1.00 82.44 73 ASP A O 1
ATOM 582 N N . GLN A 1 74 ? 4.751 4.555 -12.402 1.00 76.50 74 GLN A N 1
ATOM 583 C CA . GLN A 1 74 ? 6.165 4.167 -12.415 1.00 76.50 74 GLN A CA 1
ATOM 584 C C . GLN A 1 74 ? 6.365 2.757 -12.996 1.00 76.50 74 GLN A C 1
ATOM 586 O O . GLN A 1 74 ? 7.292 2.536 -13.778 1.00 76.50 74 GLN A O 1
ATOM 591 N N . ALA A 1 75 ? 5.499 1.803 -12.640 1.00 72.69 75 ALA A N 1
ATOM 592 C CA . ALA A 1 75 ? 5.590 0.417 -13.096 1.00 72.69 75 ALA A CA 1
ATOM 593 C C . ALA A 1 75 ? 5.200 0.230 -14.570 1.00 72.69 75 ALA A C 1
ATOM 595 O O . ALA A 1 75 ? 5.743 -0.650 -15.247 1.00 72.69 75 ALA A O 1
ATOM 596 N N . SER A 1 76 ? 4.270 1.040 -15.084 1.00 68.44 76 SER A N 1
ATOM 597 C CA . SER A 1 76 ? 3.844 1.000 -16.485 1.00 68.44 76 SER A CA 1
ATOM 598 C C . SER A 1 76 ? 4.845 1.664 -17.433 1.00 68.44 76 SER A C 1
ATOM 600 O O . SER A 1 76 ? 4.661 1.598 -18.648 1.00 68.44 76 SER A O 1
ATOM 602 N N . GLY A 1 77 ? 5.902 2.298 -16.906 1.00 61.84 77 GLY A N 1
ATOM 603 C CA . GLY A 1 77 ? 6.818 3.120 -17.700 1.00 61.84 77 GLY A CA 1
ATOM 604 C C . GLY A 1 77 ? 6.127 4.345 -18.300 1.00 61.84 77 GLY A C 1
ATOM 605 O O . GLY A 1 77 ? 6.697 5.019 -19.156 1.00 61.84 77 GLY A O 1
ATOM 606 N N . SER A 1 78 ? 4.899 4.636 -17.864 1.00 51.69 78 SER A N 1
ATOM 607 C CA . SER A 1 78 ? 4.171 5.830 -18.243 1.00 51.69 78 SER A CA 1
ATOM 608 C C . SER A 1 78 ? 4.690 6.949 -17.359 1.00 51.69 78 SER A C 1
ATOM 610 O O . SER A 1 78 ? 4.072 7.341 -16.375 1.00 51.69 78 SER A O 1
ATOM 612 N N . THR A 1 79 ? 5.847 7.500 -17.722 1.00 46.84 79 THR A N 1
ATOM 613 C CA . THR A 1 79 ? 6.057 8.917 -17.464 1.00 46.84 79 THR A CA 1
ATOM 614 C C . THR A 1 79 ? 4.837 9.616 -18.050 1.00 46.84 79 THR A C 1
ATOM 616 O O . THR A 1 79 ? 4.695 9.662 -19.273 1.00 46.84 79 THR A O 1
ATOM 619 N N . SER A 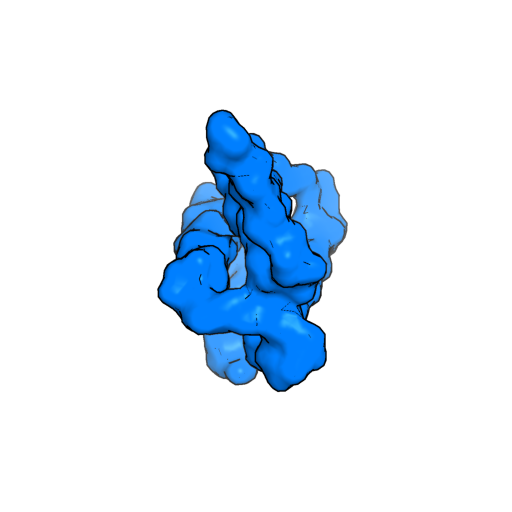1 80 ? 3.925 10.105 -17.209 1.00 42.72 80 SER A N 1
ATOM 620 C CA . SER A 1 80 ? 3.071 11.210 -17.622 1.00 42.72 80 SER A CA 1
ATOM 621 C C . SER A 1 80 ? 4.035 12.311 -18.027 1.00 42.72 80 SER A C 1
ATOM 623 O O . SER A 1 80 ? 4.622 12.994 -17.190 1.00 42.72 80 SER A O 1
ATOM 625 N N . SER A 1 81 ? 4.294 12.379 -19.329 1.00 40.84 81 SER A N 1
ATOM 626 C CA . SER A 1 81 ? 4.857 13.532 -19.988 1.00 40.84 81 SER A CA 1
ATOM 627 C C . SER A 1 81 ? 3.864 14.655 -19.749 1.00 40.84 81 SER A C 1
ATOM 629 O O . SER A 1 81 ? 2.914 14.831 -20.506 1.00 40.84 81 SER A O 1
ATOM 631 N N . THR A 1 82 ? 4.044 15.381 -18.653 1.00 33.69 82 THR A N 1
ATOM 632 C CA . THR A 1 82 ? 3.531 16.739 -18.578 1.00 33.69 82 THR A CA 1
ATOM 633 C C . THR A 1 82 ? 4.390 17.535 -19.552 1.00 33.69 82 THR A C 1
ATOM 635 O O . THR A 1 82 ? 5.550 17.836 -19.263 1.00 33.69 82 THR A O 1
ATOM 638 N N . GLN A 1 83 ? 3.846 17.702 -20.759 1.00 33.44 83 GLN A N 1
ATOM 639 C CA . GLN A 1 83 ? 4.246 18.718 -21.730 1.00 33.44 83 GLN A CA 1
ATOM 640 C C . GLN A 1 83 ? 4.258 20.109 -21.097 1.00 33.44 83 GLN A C 1
ATOM 642 O O . GLN A 1 83 ? 3.407 20.358 -20.211 1.00 33.44 83 GLN A O 1
#

Radius of gyration: 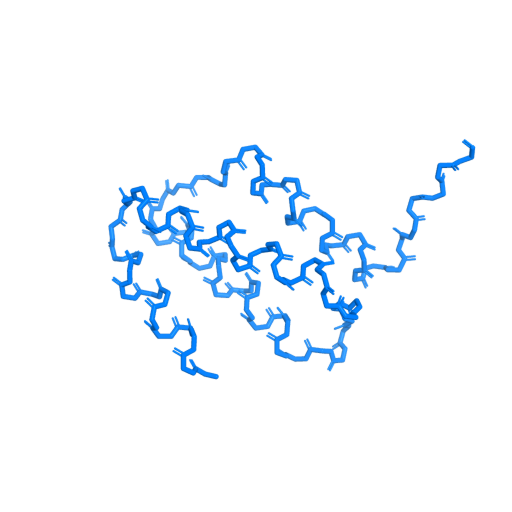13.02 Å; chains: 1; bounding box: 27×30×35 Å

Foldseek 3Di:
DVLLVVLCVQLPEPDPSSLVSLLVLLVVLLPDQQCEPPNPPSVVSLVSSVVSCVNHVHDRDPSSVVSNVSNVCSHVVPPVPPD

Secondary structure (DSSP, 8-state):
-HHHHHHHHHTTS--HHHHHHHHHHHHHHHTSS---TT-HHHHHHHHHHHHHHHHHT-PPPHHHHHHHHHHHHHHTT------

pLDDT: mean 77.56, std 14.41, range [33.44, 92.12]

Sequence (83 aa):
MHNLILLENICMQKTAQCMAHITFTLNKLTTQPAITKKDSVGNEQLYQIGKIYHKLGVKPEPKQQALIQSLYDQASGSTSSTQ